Protein AF-A0A5P8JTS3-F1 (afdb_monomer)

Structure (mmCIF, N/CA/C/O backbone):
data_AF-A0A5P8JTS3-F1
#
_entry.id   AF-A0A5P8JTS3-F1
#
loop_
_atom_site.group_PDB
_atom_site.id
_atom_site.type_symbol
_atom_site.label_atom_id
_atom_site.label_alt_id
_atom_site.label_comp_id
_atom_site.label_asym_id
_atom_site.label_entity_id
_atom_site.label_seq_id
_atom_site.pdbx_PDB_ins_code
_atom_site.Cartn_x
_atom_site.Cartn_y
_atom_site.Cartn_z
_atom_site.occupancy
_atom_site.B_iso_or_equiv
_atom_site.auth_seq_id
_atom_site.auth_comp_id
_atom_site.auth_asym_id
_atom_site.auth_atom_id
_atom_site.pdbx_PDB_model_num
ATOM 1 N N . MET A 1 1 ? -23.202 -8.299 -0.832 1.00 32.69 1 MET A N 1
ATOM 2 C CA . MET A 1 1 ? -22.238 -8.871 0.131 1.00 32.69 1 MET A CA 1
ATOM 3 C C . MET A 1 1 ? -20.990 -8.011 0.033 1.00 32.69 1 MET A C 1
ATOM 5 O O . MET A 1 1 ? -20.336 -8.067 -0.998 1.00 32.69 1 MET A O 1
ATOM 9 N N . ALA A 1 2 ? -20.745 -7.110 0.988 1.00 46.47 2 ALA A N 1
ATOM 10 C CA . ALA A 1 2 ? -19.509 -6.328 0.981 1.00 46.47 2 ALA A CA 1
ATOM 11 C C . ALA A 1 2 ? -18.360 -7.292 1.295 1.00 46.47 2 ALA A C 1
ATOM 13 O O . ALA A 1 2 ? -18.399 -7.959 2.324 1.00 46.47 2 ALA A O 1
ATOM 14 N N . GLN A 1 3 ? -17.404 -7.436 0.380 1.00 50.53 3 GLN A N 1
ATOM 15 C CA . GLN A 1 3 ? -16.211 -8.236 0.628 1.00 50.53 3 GLN A CA 1
ATOM 16 C C . GLN A 1 3 ? -15.449 -7.572 1.780 1.00 50.53 3 GLN A C 1
ATOM 18 O O . GLN A 1 3 ? -15.068 -6.406 1.674 1.00 50.53 3 GLN A O 1
ATOM 23 N N . GLU A 1 4 ? -15.312 -8.268 2.910 1.00 61.38 4 GLU A N 1
ATOM 24 C CA . GLU A 1 4 ? -14.580 -7.743 4.062 1.00 61.38 4 GLU A CA 1
ATOM 25 C C . GLU A 1 4 ? -13.115 -7.537 3.659 1.00 61.38 4 GLU A C 1
ATOM 27 O O . GLU A 1 4 ? -12.410 -8.493 3.340 1.00 61.38 4 GLU A O 1
ATOM 32 N N . SER A 1 5 ? -12.662 -6.281 3.627 1.00 69.75 5 SER A N 1
ATOM 33 C CA . SER A 1 5 ? -11.262 -5.967 3.337 1.00 69.75 5 SER A CA 1
ATOM 34 C C . SER A 1 5 ? -10.361 -6.474 4.466 1.00 69.75 5 SER A C 1
ATOM 36 O O . SER A 1 5 ? -10.697 -6.386 5.653 1.00 69.75 5 SER A O 1
ATOM 38 N N . TRP A 1 6 ? -9.178 -6.979 4.111 1.00 76.31 6 TRP A N 1
ATOM 39 C CA . TRP A 1 6 ? -8.218 -7.543 5.066 1.00 76.31 6 TRP A CA 1
ATOM 40 C C . TRP A 1 6 ? -7.715 -6.522 6.095 1.00 76.31 6 TRP A C 1
ATOM 42 O O . TRP A 1 6 ? -7.213 -6.886 7.157 1.00 76.31 6 TRP A O 1
ATOM 52 N N . VAL A 1 7 ? -7.908 -5.237 5.834 1.00 70.69 7 VAL A N 1
ATOM 53 C CA . VAL A 1 7 ? -7.535 -4.111 6.699 1.00 70.69 7 VAL A CA 1
ATOM 54 C C . VAL A 1 7 ? -8.514 -3.846 7.855 1.00 70.69 7 VAL A C 1
ATOM 56 O O . VAL A 1 7 ? -8.242 -2.993 8.700 1.00 70.69 7 VAL A O 1
ATOM 59 N N . ASN A 1 8 ? -9.639 -4.565 7.926 1.00 70.38 8 ASN A N 1
ATOM 60 C CA . ASN A 1 8 ? -10.721 -4.288 8.879 1.00 70.38 8 ASN A CA 1
ATOM 61 C C . ASN A 1 8 ? -10.396 -4.671 10.338 1.00 70.38 8 ASN A C 1
ATOM 63 O O . ASN A 1 8 ? -10.857 -4.014 11.270 1.00 70.38 8 ASN A O 1
ATOM 67 N N . SER A 1 9 ? -9.593 -5.714 10.571 1.00 70.56 9 SER A N 1
ATOM 68 C CA . SER A 1 9 ? -9.263 -6.229 11.912 1.00 70.56 9 SER A CA 1
ATOM 69 C C . SER A 1 9 ? -7.787 -6.631 12.027 1.00 70.56 9 SER A C 1
ATOM 71 O O . SER A 1 9 ? -7.021 -6.536 11.070 1.00 70.56 9 SER A O 1
ATOM 73 N N . ARG A 1 10 ? -7.308 -6.980 13.234 1.00 67.75 10 ARG A N 1
ATOM 74 C CA . ARG A 1 10 ? -5.886 -7.370 13.412 1.00 67.75 10 ARG A CA 1
ATOM 75 C C . ARG A 1 10 ? -5.684 -8.773 12.858 1.00 67.75 10 ARG A C 1
ATOM 77 O O . ARG A 1 10 ? -4.657 -9.071 12.261 1.00 67.75 10 ARG A O 1
ATOM 84 N N . GLU A 1 11 ? -6.692 -9.589 13.083 1.00 73.56 11 GLU A N 1
ATOM 85 C CA . GLU A 1 11 ? -6.834 -10.977 12.719 1.00 73.56 11 GLU A CA 1
ATOM 86 C C . GLU A 1 11 ? -6.886 -11.106 11.194 1.00 73.56 11 GLU A C 1
ATOM 88 O O . GLU A 1 11 ? -6.111 -11.874 10.633 1.00 73.56 11 GLU A O 1
ATOM 93 N N . SER A 1 12 ? -7.681 -10.272 10.514 1.00 77.00 12 SER A N 1
ATOM 94 C CA . SER A 1 12 ? -7.752 -10.245 9.046 1.00 77.00 12 SER A CA 1
ATOM 95 C C . SER A 1 12 ? -6.455 -9.754 8.398 1.00 77.00 12 SER A C 1
ATOM 97 O O . SER A 1 12 ? -6.012 -10.344 7.418 1.00 77.00 12 SER A O 1
ATOM 99 N N . MET A 1 13 ? -5.792 -8.734 8.966 1.00 75.12 13 MET A N 1
ATOM 100 C CA . MET A 1 13 ? -4.492 -8.280 8.450 1.00 75.12 13 MET A CA 1
ATOM 101 C C . MET A 1 13 ? -3.444 -9.378 8.588 1.00 75.12 13 MET A C 1
ATOM 103 O O . MET A 1 13 ? -2.691 -9.643 7.657 1.00 75.12 13 MET A O 1
ATOM 107 N N . ARG A 1 14 ? -3.392 -10.022 9.758 1.00 75.50 14 ARG A N 1
ATOM 108 C CA . ARG A 1 14 ? -2.448 -11.105 10.026 1.00 75.50 14 ARG A CA 1
ATOM 109 C C . ARG A 1 14 ? -2.680 -12.285 9.084 1.00 75.50 14 ARG A C 1
ATOM 111 O O . ARG A 1 14 ? -1.716 -12.748 8.489 1.00 75.50 14 ARG A O 1
ATOM 118 N N . ALA A 1 15 ? -3.929 -12.716 8.918 1.00 81.44 15 ALA A N 1
ATOM 119 C CA . ALA A 1 15 ? -4.287 -13.788 7.994 1.00 81.44 15 ALA A CA 1
ATOM 120 C C . ALA A 1 15 ? -3.877 -13.452 6.552 1.00 81.44 15 ALA A C 1
ATOM 122 O O . ALA A 1 15 ? -3.294 -14.293 5.875 1.00 81.44 15 ALA A O 1
ATOM 123 N N . HIS A 1 16 ? -4.092 -12.207 6.115 1.00 80.88 16 HIS A N 1
ATOM 124 C CA . HIS A 1 16 ? -3.677 -11.746 4.792 1.00 80.88 16 HIS A CA 1
ATOM 125 C C . HIS A 1 16 ? -2.154 -11.761 4.616 1.00 80.88 16 HIS A C 1
ATOM 127 O O . HIS A 1 16 ? -1.663 -12.275 3.618 1.00 80.88 16 HIS A O 1
ATOM 133 N N . PHE A 1 17 ? -1.379 -11.278 5.593 1.00 77.69 17 PHE A N 1
ATOM 134 C CA . PHE A 1 17 ? 0.086 -11.357 5.525 1.00 77.69 17 PHE A CA 1
ATOM 135 C C . PHE A 1 17 ? 0.602 -12.802 5.544 1.00 77.69 17 PHE A C 1
ATOM 137 O O . PHE A 1 17 ? 1.529 -13.127 4.806 1.00 77.69 17 PHE A O 1
ATOM 144 N N . GLU A 1 18 ? 0.003 -13.675 6.357 1.00 81.94 18 GLU A N 1
ATOM 145 C CA . GLU A 1 18 ? 0.337 -15.104 6.400 1.00 81.94 18 GLU A CA 1
ATOM 146 C C . GLU A 1 18 ? -0.021 -15.818 5.087 1.00 81.94 18 GLU A C 1
ATOM 148 O O . GLU A 1 18 ? 0.682 -16.740 4.680 1.00 81.94 18 GLU A O 1
ATOM 153 N N . GLU A 1 19 ? -1.086 -15.399 4.405 1.00 80.69 19 GLU A N 1
ATOM 154 C CA . GLU A 1 19 ? -1.460 -15.896 3.081 1.00 80.69 19 GLU A CA 1
ATOM 155 C C . GLU A 1 19 ? -0.516 -15.385 1.990 1.00 80.69 19 GLU A C 1
ATOM 157 O O . GLU A 1 19 ? -0.015 -16.183 1.198 1.00 80.69 19 GLU A O 1
ATOM 162 N N . MET A 1 20 ? -0.194 -14.088 1.992 1.00 77.25 20 MET A N 1
ATOM 163 C CA . MET A 1 20 ? 0.773 -13.507 1.058 1.00 77.25 20 MET A CA 1
ATOM 164 C C . MET A 1 20 ? 2.162 -14.134 1.203 1.00 77.25 20 MET A C 1
ATOM 166 O O . MET A 1 20 ? 2.856 -14.307 0.209 1.00 77.25 20 MET A O 1
ATOM 170 N N . ALA A 1 21 ? 2.560 -14.540 2.412 1.00 78.62 21 ALA A N 1
ATOM 171 C CA . ALA A 1 21 ? 3.836 -15.215 2.646 1.00 78.62 21 ALA A CA 1
ATOM 172 C C . ALA A 1 21 ? 3.930 -16.619 2.011 1.00 78.62 21 ALA A C 1
ATOM 174 O O . ALA A 1 21 ? 5.032 -17.158 1.901 1.00 78.62 21 ALA A O 1
ATOM 175 N N . LYS A 1 22 ? 2.807 -17.228 1.599 1.00 82.31 22 LYS A N 1
ATOM 176 C CA . LYS A 1 22 ? 2.781 -18.569 0.979 1.00 82.31 22 LYS A CA 1
ATOM 177 C C . LYS A 1 22 ? 3.123 -18.554 -0.510 1.00 82.31 22 LYS A C 1
ATOM 179 O O . LYS A 1 22 ? 3.424 -19.612 -1.058 1.00 82.31 22 LYS A O 1
ATOM 184 N N . TYR A 1 23 ? 3.076 -17.392 -1.158 1.00 78.56 23 TYR A N 1
ATOM 185 C CA . TYR A 1 23 ? 3.266 -17.254 -2.600 1.00 78.56 23 TYR A CA 1
ATOM 186 C C . TYR A 1 23 ? 4.313 -16.180 -2.919 1.00 78.56 23 TYR A C 1
ATOM 188 O O . TYR A 1 23 ? 4.528 -15.264 -2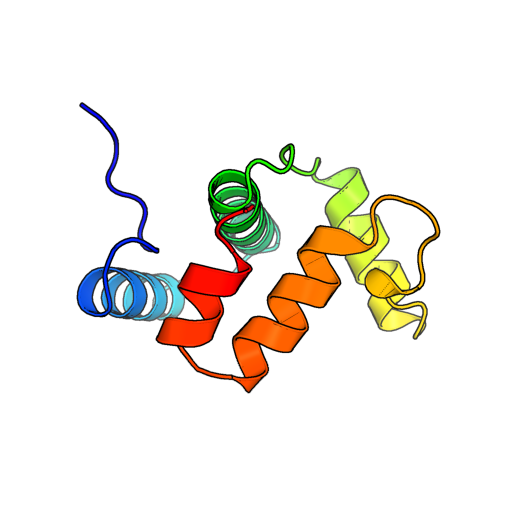.124 1.00 78.56 23 TYR A O 1
ATOM 196 N N . PRO A 1 24 ? 5.000 -16.271 -4.073 1.00 79.12 24 PRO A N 1
ATOM 197 C CA . PRO A 1 24 ? 5.911 -15.221 -4.503 1.00 79.12 24 PRO A CA 1
ATOM 198 C C . PRO A 1 24 ? 5.139 -13.918 -4.715 1.00 79.12 24 PRO A C 1
ATOM 200 O O . PRO A 1 24 ? 4.218 -13.847 -5.523 1.00 79.12 24 PRO A O 1
ATOM 203 N N . TYR A 1 25 ? 5.535 -12.890 -3.973 1.00 79.19 25 TYR A N 1
ATOM 204 C CA . TYR A 1 25 ? 4.845 -11.610 -3.940 1.00 79.19 25 TYR A CA 1
ATOM 205 C C . TYR A 1 25 ? 5.089 -10.816 -5.230 1.00 79.19 25 TYR A C 1
ATOM 207 O O . TYR A 1 25 ? 6.227 -10.434 -5.524 1.00 79.19 25 TYR A O 1
ATOM 215 N N . THR A 1 26 ? 4.036 -10.582 -6.017 1.00 86.75 26 THR A N 1
ATOM 216 C CA . THR A 1 26 ? 4.150 -9.917 -7.323 1.00 86.75 26 THR A CA 1
ATOM 217 C C . THR A 1 26 ? 3.967 -8.396 -7.237 1.00 86.75 26 THR A C 1
ATOM 219 O O . THR A 1 26 ? 3.551 -7.819 -6.228 1.00 86.75 26 THR A O 1
ATOM 222 N N . VAL A 1 27 ? 4.280 -7.709 -8.339 1.00 85.06 27 VAL A N 1
ATOM 223 C CA . VAL A 1 27 ? 3.985 -6.276 -8.520 1.00 85.06 27 VAL A CA 1
ATOM 224 C C . VAL A 1 27 ? 2.471 -6.026 -8.498 1.00 85.06 27 VAL A C 1
ATOM 226 O O . VAL A 1 27 ? 2.018 -5.017 -7.960 1.00 85.06 27 VAL A O 1
ATOM 229 N N . GLU A 1 28 ? 1.679 -6.952 -9.039 1.00 87.44 28 GLU A N 1
ATOM 230 C CA . GLU A 1 28 ? 0.216 -6.867 -9.058 1.00 87.44 28 GLU A CA 1
ATOM 231 C C . GLU A 1 28 ? -0.385 -7.015 -7.659 1.00 87.44 28 GLU A C 1
ATOM 233 O O . GLU A 1 28 ? -1.304 -6.271 -7.312 1.00 87.44 28 GLU A O 1
ATOM 238 N N . ASP A 1 29 ? 0.170 -7.906 -6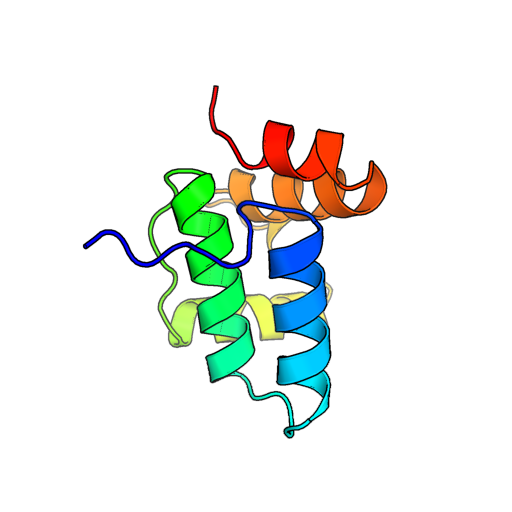.835 1.00 84.88 29 ASP A N 1
ATOM 239 C CA . ASP A 1 29 ? -0.251 -8.069 -5.439 1.00 84.88 29 ASP A CA 1
ATOM 240 C C . ASP A 1 29 ? 0.038 -6.805 -4.628 1.00 84.88 29 ASP A C 1
ATOM 242 O O . ASP A 1 29 ? -0.825 -6.318 -3.896 1.00 84.88 29 ASP A O 1
ATOM 246 N N . ASN A 1 30 ? 1.211 -6.197 -4.838 1.00 84.19 30 ASN A N 1
ATOM 247 C CA . ASN A 1 30 ? 1.534 -4.905 -4.239 1.00 84.19 30 ASN A CA 1
ATOM 248 C C . ASN A 1 30 ? 0.569 -3.801 -4.665 1.00 84.19 30 ASN A C 1
ATOM 250 O O . ASN A 1 30 ? 0.115 -3.019 -3.827 1.00 84.19 30 ASN A O 1
ATOM 254 N N . LEU A 1 31 ? 0.265 -3.710 -5.961 1.00 87.94 31 LEU A N 1
ATOM 255 C CA . LEU A 1 31 ? -0.675 -2.718 -6.468 1.00 87.94 31 LEU A CA 1
ATOM 256 C C . LEU A 1 31 ? -2.064 -2.918 -5.856 1.00 87.94 31 LEU A C 1
ATOM 258 O O . LEU A 1 31 ? -2.704 -1.942 -5.465 1.00 87.94 31 LEU A O 1
ATOM 262 N N . ARG A 1 32 ? -2.518 -4.170 -5.735 1.00 88.19 32 ARG A N 1
ATOM 263 C CA . ARG A 1 32 ? -3.799 -4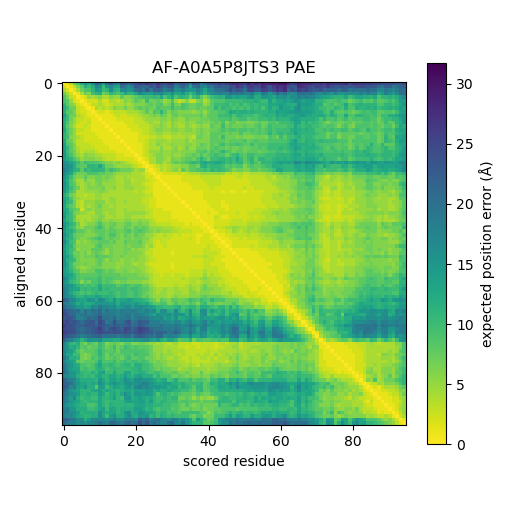.513 -5.110 1.00 88.19 32 ARG A CA 1
ATOM 264 C C . ARG A 1 32 ? -3.831 -4.078 -3.648 1.00 88.19 32 ARG A C 1
ATOM 266 O O . ARG A 1 32 ? -4.745 -3.351 -3.266 1.00 88.19 32 ARG A O 1
ATOM 273 N N . ALA A 1 33 ? -2.803 -4.422 -2.874 1.00 85.06 33 ALA A N 1
ATOM 274 C CA . ALA A 1 33 ? -2.688 -4.020 -1.475 1.00 85.06 33 ALA A CA 1
ATOM 275 C C . ALA A 1 33 ? -2.656 -2.488 -1.320 1.00 85.06 33 ALA A C 1
ATOM 277 O O . ALA A 1 33 ? -3.378 -1.927 -0.496 1.00 85.06 33 ALA A O 1
ATOM 278 N N . VAL A 1 34 ? -1.879 -1.786 -2.152 1.00 84.81 34 VAL A N 1
ATOM 279 C CA . VAL A 1 34 ? -1.837 -0.315 -2.160 1.00 84.81 34 VAL A CA 1
ATOM 280 C C . VAL A 1 34 ? -3.201 0.277 -2.515 1.00 84.81 34 VAL A C 1
ATOM 282 O O . VAL A 1 34 ? -3.618 1.239 -1.878 1.00 84.81 34 VAL A O 1
ATOM 285 N N . ASN A 1 35 ? -3.918 -0.279 -3.490 1.00 87.38 35 ASN A N 1
ATOM 286 C CA . ASN A 1 35 ? -5.228 0.227 -3.893 1.00 87.38 35 ASN A CA 1
ATOM 287 C C . ASN A 1 35 ? -6.321 -0.033 -2.852 1.00 87.38 35 ASN A C 1
ATOM 289 O O . ASN A 1 35 ? -7.163 0.842 -2.658 1.00 87.38 35 ASN A O 1
ATOM 2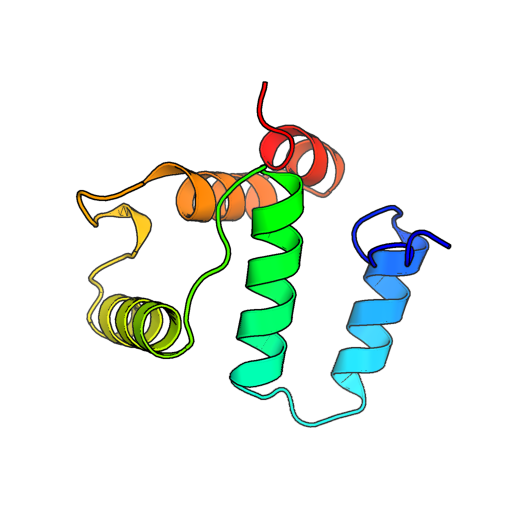93 N N . GLU A 1 36 ? -6.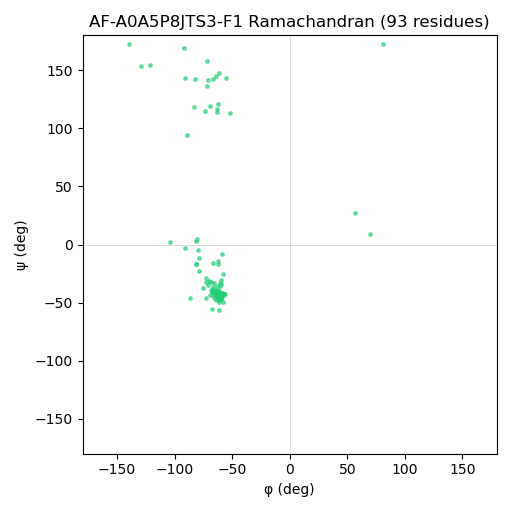283 -1.154 -2.130 1.00 84.75 36 GLU A N 1
ATOM 294 C CA . GLU A 1 36 ? -7.168 -1.371 -0.977 1.00 84.75 36 GLU A CA 1
ATOM 295 C C . GLU A 1 36 ? -6.914 -0.336 0.122 1.00 84.75 36 GLU A C 1
ATOM 297 O O . GLU A 1 36 ? -7.849 0.267 0.646 1.00 84.75 36 GLU A O 1
ATOM 302 N N . LEU A 1 37 ? -5.646 -0.037 0.407 1.00 81.94 37 LEU A N 1
ATOM 303 C CA . LEU A 1 37 ? -5.283 1.012 1.357 1.00 81.94 37 LEU A CA 1
ATOM 304 C C . LEU A 1 37 ? -5.733 2.402 0.890 1.00 81.94 37 LEU A C 1
ATOM 306 O O . LEU A 1 37 ? -6.218 3.196 1.696 1.00 81.94 37 LEU A O 1
ATOM 310 N N . ARG A 1 38 ? -5.610 2.706 -0.406 1.00 84.50 38 ARG A N 1
ATOM 311 C CA . ARG A 1 38 ? -6.100 3.967 -0.990 1.00 84.50 38 ARG A CA 1
ATOM 312 C C . ARG A 1 38 ? -7.614 4.082 -0.883 1.00 84.50 38 ARG A C 1
ATOM 314 O O . ARG A 1 38 ? -8.101 5.160 -0.551 1.00 84.50 38 ARG A O 1
ATOM 321 N N . ALA A 1 39 ? -8.338 2.981 -1.080 1.00 83.38 39 ALA A N 1
ATOM 322 C CA . ALA A 1 39 ? -9.789 2.948 -0.947 1.00 83.38 39 ALA A CA 1
ATOM 323 C C . ALA A 1 39 ? -10.248 3.308 0.476 1.00 83.38 39 ALA A C 1
ATOM 325 O O . ALA A 1 39 ? -11.182 4.094 0.620 1.00 83.38 39 ALA A O 1
ATOM 326 N N . LEU A 1 40 ? -9.553 2.837 1.521 1.00 74.69 40 LEU A N 1
ATOM 327 C CA . LEU A 1 40 ? -9.838 3.250 2.908 1.00 74.69 40 LEU A CA 1
ATOM 328 C C . LEU A 1 40 ? -9.673 4.755 3.129 1.00 74.69 40 LEU A C 1
ATOM 330 O O . LEU A 1 40 ? -10.433 5.360 3.882 1.00 74.69 40 LEU A O 1
ATOM 334 N N . SER A 1 41 ? -8.698 5.360 2.450 1.00 72.69 41 SER A N 1
ATOM 335 C CA . SER A 1 41 ? -8.457 6.806 2.471 1.00 72.69 41 SER A CA 1
ATOM 336 C C . SER A 1 41 ? -9.356 7.597 1.539 1.00 72.69 41 SER A C 1
ATOM 338 O O . SER A 1 41 ? -9.179 8.808 1.421 1.00 72.69 41 SER A O 1
ATOM 340 N N . GLY A 1 42 ? -10.299 6.958 0.843 1.00 73.69 42 GLY A N 1
ATOM 341 C CA . GLY A 1 42 ? -11.090 7.615 -0.196 1.00 73.69 42 GLY A CA 1
ATOM 342 C C . GLY A 1 42 ? -10.213 8.229 -1.292 1.00 73.69 42 GLY A C 1
ATOM 343 O O . GLY A 1 42 ? -10.563 9.261 -1.867 1.00 73.69 42 GLY A O 1
ATOM 344 N N . ASP A 1 43 ? -9.021 7.675 -1.515 1.00 81.00 43 ASP A N 1
ATOM 345 C CA . ASP A 1 43 ? -8.136 8.033 -2.614 1.00 81.00 43 ASP A CA 1
ATOM 346 C C . ASP A 1 43 ? -8.429 7.128 -3.815 1.00 81.00 43 ASP A C 1
ATOM 348 O O . ASP A 1 43 ? -8.713 5.939 -3.677 1.00 81.00 43 ASP A O 1
ATOM 352 N N . GLN A 1 44 ? -8.348 7.698 -5.018 1.00 83.31 44 GLN A N 1
ATOM 353 C CA . GLN A 1 44 ? -8.578 6.952 -6.256 1.00 83.31 44 GLN A CA 1
ATOM 354 C C . GLN A 1 44 ? -7.515 5.860 -6.444 1.00 83.31 44 GLN A C 1
ATOM 356 O O . GLN A 1 44 ? -6.349 6.102 -6.094 1.00 83.31 44 GLN A O 1
ATOM 361 N N . PRO A 1 45 ? -7.870 4.693 -7.012 1.00 86.50 45 PRO A N 1
ATOM 362 C CA . PRO A 1 45 ? -6.915 3.624 -7.277 1.00 86.50 45 PRO A CA 1
ATOM 363 C C . PRO A 1 45 ? -5.824 4.087 -8.251 1.00 86.50 45 PRO A C 1
ATOM 365 O O . PRO A 1 45 ? -6.053 4.910 -9.137 1.00 86.50 45 PRO A O 1
ATOM 368 N N . LEU A 1 46 ? -4.616 3.559 -8.081 1.00 86.69 46 LEU A N 1
ATOM 369 C CA . LEU A 1 46 ? -3.510 3.745 -9.010 1.00 86.69 46 LEU A CA 1
ATOM 370 C C . LEU A 1 46 ? -3.623 2.765 -10.173 1.00 86.69 46 LEU A C 1
ATOM 372 O O . LEU A 1 46 ? -3.950 1.591 -9.984 1.00 86.69 46 LEU A O 1
ATOM 376 N N . SER A 1 47 ? -3.269 3.247 -11.364 1.00 89.75 47 SER A N 1
ATOM 377 C CA . SER A 1 47 ? -2.945 2.385 -12.495 1.00 89.75 47 SER A CA 1
ATOM 378 C C . SER A 1 47 ? -1.599 1.691 -12.271 1.00 89.75 47 SER A C 1
ATOM 380 O O . SER A 1 47 ? -0.743 2.183 -11.528 1.00 89.75 47 SER A O 1
ATOM 382 N N . MET A 1 48 ? -1.385 0.569 -12.964 1.00 90.44 48 MET A N 1
ATOM 383 C CA . MET A 1 48 ? -0.095 -0.126 -12.971 1.00 90.44 48 MET A CA 1
ATOM 384 C C . MET A 1 48 ? 1.043 0.796 -13.428 1.00 90.44 48 MET A C 1
ATOM 386 O O . MET A 1 48 ? 2.091 0.842 -12.793 1.00 90.44 48 MET A O 1
ATOM 390 N N . GLU A 1 49 ? 0.811 1.593 -14.473 1.00 89.38 49 GLU A N 1
ATOM 391 C CA . GLU A 1 49 ? 1.790 2.558 -14.983 1.00 89.38 49 GLU A CA 1
ATOM 392 C C . GLU A 1 49 ? 2.218 3.563 -13.905 1.00 89.38 49 GLU A C 1
ATOM 394 O O . GLU A 1 49 ? 3.411 3.738 -13.650 1.00 89.38 49 GLU A O 1
ATOM 399 N N . ARG A 1 50 ? 1.252 4.172 -13.202 1.00 85.62 50 ARG A N 1
ATOM 400 C CA . ARG A 1 50 ? 1.551 5.138 -12.138 1.00 85.62 50 ARG A CA 1
ATOM 401 C C . ARG A 1 50 ? 2.243 4.475 -10.949 1.00 85.62 50 ARG A C 1
ATOM 403 O O . ARG A 1 50 ? 3.121 5.080 -10.336 1.00 85.62 50 ARG A O 1
ATOM 410 N N . TYR A 1 51 ? 1.871 3.240 -10.619 1.00 86.12 51 TYR A N 1
ATOM 411 C CA . TYR A 1 51 ? 2.524 2.471 -9.563 1.00 86.12 51 TYR A CA 1
ATOM 412 C C . TYR A 1 51 ? 3.993 2.174 -9.892 1.00 86.12 51 TYR A C 1
ATOM 414 O O . TYR A 1 51 ? 4.872 2.447 -9.073 1.00 86.12 51 TYR A O 1
ATOM 422 N N . LEU A 1 52 ? 4.273 1.705 -11.109 1.00 88.50 52 LEU A N 1
ATOM 423 C CA . LEU A 1 52 ? 5.634 1.449 -11.580 1.00 88.50 52 LEU A CA 1
ATOM 424 C C . LEU A 1 52 ? 6.464 2.734 -11.648 1.00 88.50 52 LEU A C 1
ATOM 426 O O . LEU A 1 52 ? 7.614 2.738 -11.214 1.00 88.50 52 LEU A O 1
ATOM 430 N N . GLN A 1 53 ? 5.876 3.842 -12.105 1.00 85.50 53 GLN A N 1
ATOM 431 C CA . GLN A 1 53 ? 6.537 5.148 -12.103 1.00 85.50 53 GLN A CA 1
ATOM 432 C C . GLN A 1 53 ? 6.955 5.568 -10.686 1.00 85.50 53 GLN A C 1
ATOM 434 O O . GLN A 1 53 ? 8.093 5.983 -10.475 1.00 85.50 53 GLN A O 1
ATOM 439 N N . ASN A 1 54 ? 6.069 5.412 -9.697 1.00 81.75 54 ASN A N 1
ATOM 440 C CA . ASN A 1 54 ? 6.383 5.703 -8.297 1.00 81.75 54 ASN A CA 1
ATOM 441 C C . ASN A 1 54 ? 7.503 4.799 -7.759 1.00 81.75 54 ASN A C 1
ATOM 443 O O . ASN A 1 54 ? 8.369 5.265 -7.018 1.00 81.75 54 ASN A O 1
ATOM 447 N N . HIS A 1 55 ? 7.499 3.522 -8.140 1.00 81.62 55 HIS A N 1
ATOM 448 C CA . HIS A 1 55 ? 8.523 2.562 -7.740 1.00 81.62 55 HIS A CA 1
ATOM 449 C C . HIS A 1 55 ? 9.901 2.902 -8.334 1.00 81.62 55 HIS A C 1
ATOM 451 O O . HIS A 1 55 ? 10.907 2.891 -7.624 1.00 81.62 55 HIS A O 1
ATOM 457 N N . GLU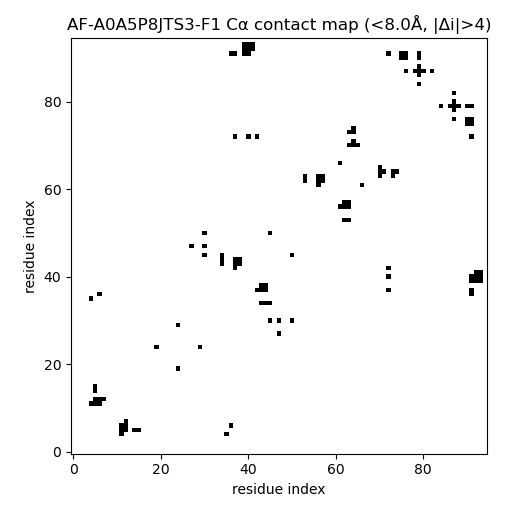 A 1 56 ? 9.956 3.275 -9.612 1.00 84.06 56 GLU A N 1
ATOM 458 C CA . GLU A 1 56 ? 11.190 3.718 -10.270 1.00 84.06 56 GLU A CA 1
ATOM 459 C C . GLU A 1 56 ? 11.703 5.048 -9.712 1.00 84.06 56 GLU A C 1
ATOM 461 O O . GLU A 1 56 ? 12.907 5.213 -9.507 1.00 84.06 56 GLU A O 1
ATOM 466 N N . ASN A 1 57 ? 10.804 5.980 -9.396 1.00 82.88 57 ASN A N 1
ATOM 467 C CA . ASN A 1 57 ? 11.162 7.219 -8.713 1.00 82.88 57 ASN A CA 1
ATOM 468 C C . ASN A 1 57 ? 11.798 6.915 -7.346 1.00 82.88 57 ASN A C 1
ATOM 470 O O . ASN A 1 57 ? 12.886 7.414 -7.056 1.00 82.88 57 ASN A O 1
ATOM 474 N N . MET A 1 58 ? 11.198 6.015 -6.556 1.00 75.81 58 MET A N 1
ATOM 475 C CA . MET A 1 58 ? 11.739 5.601 -5.257 1.00 75.81 58 MET A CA 1
ATOM 476 C C . MET A 1 58 ? 13.159 5.025 -5.374 1.00 75.81 58 MET A C 1
ATOM 478 O O . MET A 1 58 ? 14.030 5.406 -4.593 1.00 75.81 58 MET A O 1
ATOM 482 N N . LYS A 1 59 ? 13.429 4.167 -6.369 1.00 79.19 59 LYS A N 1
ATOM 483 C CA . LYS A 1 59 ? 14.786 3.639 -6.628 1.00 79.19 59 LYS A CA 1
ATOM 484 C C . LYS A 1 59 ? 15.805 4.736 -6.933 1.00 79.19 59 LYS A C 1
ATOM 486 O O . LYS A 1 59 ? 16.969 4.610 -6.569 1.00 79.19 59 LYS A O 1
ATOM 491 N N . LYS A 1 60 ? 15.371 5.811 -7.591 1.00 81.88 60 LYS A N 1
ATOM 492 C CA . LYS A 1 60 ? 16.201 6.981 -7.919 1.00 81.88 60 LYS A CA 1
ATOM 493 C C . LYS A 1 60 ? 16.354 7.956 -6.745 1.00 81.88 60 LYS A C 1
ATOM 495 O O . LYS A 1 60 ? 16.919 9.030 -6.926 1.00 81.88 60 LYS A O 1
ATOM 500 N N . GLY A 1 61 ? 15.826 7.625 -5.563 1.00 74.75 61 GLY A N 1
ATOM 501 C CA . GLY A 1 61 ? 15.770 8.534 -4.414 1.00 74.75 61 GLY A CA 1
ATOM 502 C C . GLY A 1 61 ? 14.786 9.694 -4.601 1.00 74.75 61 GLY A C 1
ATOM 503 O O . GLY A 1 61 ? 14.755 10.612 -3.784 1.00 74.75 61 GLY A O 1
ATOM 504 N N . ILE A 1 62 ? 13.973 9.659 -5.661 1.00 74.19 62 ILE A N 1
ATOM 505 C CA . ILE A 1 62 ? 12.889 10.605 -5.910 1.00 74.19 62 ILE A CA 1
ATOM 506 C C . ILE A 1 62 ? 11.667 10.026 -5.221 1.00 74.19 62 ILE A C 1
ATOM 508 O O . ILE A 1 62 ? 10.965 9.158 -5.735 1.00 74.19 62 ILE A O 1
ATOM 512 N N . TYR A 1 63 ? 11.432 10.454 -3.996 1.00 65.94 63 TYR A N 1
ATOM 513 C CA . TYR A 1 63 ? 10.388 9.823 -3.224 1.00 65.94 63 TYR A CA 1
ATOM 514 C C . TYR A 1 63 ? 8.993 10.186 -3.754 1.00 65.94 63 TYR A C 1
ATOM 516 O O . TYR A 1 63 ? 8.742 11.345 -4.094 1.00 65.94 63 TYR A O 1
ATOM 524 N N . PRO A 1 64 ? 8.037 9.242 -3.770 1.00 62.75 64 PRO A N 1
ATOM 525 C CA . PRO A 1 64 ? 6.664 9.532 -4.185 1.00 62.75 64 PRO A CA 1
ATOM 526 C C . PRO A 1 64 ? 5.988 10.634 -3.350 1.00 62.75 64 PRO A C 1
ATOM 528 O O . PRO A 1 64 ? 5.100 11.315 -3.846 1.00 62.75 64 PRO A O 1
ATOM 531 N N . TRP A 1 65 ? 6.420 10.858 -2.100 1.00 63.00 65 TRP A N 1
ATOM 532 C CA . TRP A 1 65 ? 5.948 11.975 -1.263 1.00 63.00 65 TRP A CA 1
ATOM 533 C C . TRP A 1 65 ? 6.602 13.330 -1.592 1.00 63.00 65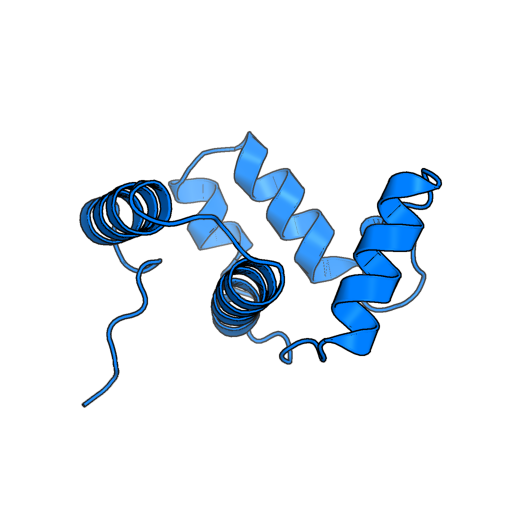 TRP A C 1
ATOM 535 O O . TRP A 1 65 ? 6.132 14.363 -1.120 1.00 63.00 65 TRP A O 1
ATOM 545 N N . SER A 1 66 ? 7.671 13.342 -2.396 1.00 55.19 66 SER A N 1
ATOM 546 C CA . SER A 1 66 ? 8.282 14.562 -2.948 1.00 55.19 66 SER A CA 1
ATOM 547 C C . SER A 1 66 ? 7.710 14.975 -4.316 1.00 55.19 66 SER A C 1
ATOM 549 O O . SER A 1 66 ? 8.071 16.038 -4.817 1.00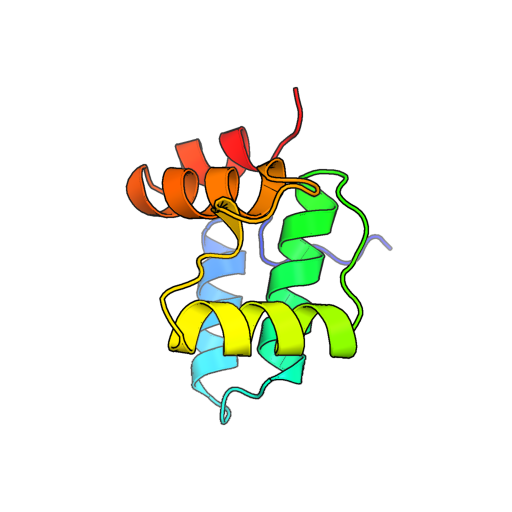 55.19 66 SER A O 1
ATOM 551 N N . ASP A 1 67 ? 6.793 14.190 -4.896 1.00 55.53 67 ASP A N 1
ATOM 552 C CA . ASP A 1 67 ? 6.061 14.528 -6.126 1.00 55.53 67 ASP A CA 1
ATOM 553 C C . ASP A 1 67 ? 5.021 15.648 -5.846 1.00 55.53 67 ASP A C 1
ATOM 555 O O . ASP A 1 67 ? 4.344 15.621 -4.811 1.00 55.53 67 ASP A O 1
ATOM 559 N N . PRO A 1 68 ? 4.880 16.679 -6.703 1.00 52.38 68 PRO A N 1
ATOM 560 C CA . PRO A 1 68 ? 3.896 17.747 -6.516 1.00 52.38 68 PRO A CA 1
ATOM 561 C C . PRO A 1 68 ? 2.413 17.312 -6.538 1.00 52.38 68 PRO A C 1
ATOM 563 O O . PRO A 1 68 ? 1.585 18.097 -6.073 1.00 52.38 68 PRO A O 1
ATOM 566 N N . ALA A 1 69 ? 2.053 16.100 -6.987 1.00 52.34 69 ALA A N 1
ATOM 567 C CA . ALA A 1 69 ? 0.660 15.617 -7.056 1.00 52.34 69 ALA A CA 1
ATOM 568 C C . ALA A 1 69 ? 0.389 14.321 -6.252 1.00 52.34 69 ALA A C 1
ATOM 570 O O . ALA A 1 69 ? 1.265 13.475 -6.091 1.00 52.34 69 ALA A O 1
ATOM 571 N N . PRO A 1 70 ? -0.871 14.106 -5.825 1.00 53.59 70 PRO A N 1
ATOM 572 C CA . PRO A 1 70 ? -1.273 14.317 -4.437 1.00 53.59 70 PRO A CA 1
ATOM 573 C C . PRO A 1 70 ? -0.357 13.584 -3.438 1.00 53.59 70 PRO A C 1
ATOM 575 O O . PRO A 1 70 ? -0.361 12.357 -3.320 1.00 53.59 70 PRO A O 1
ATOM 578 N N . LYS A 1 71 ? 0.360 14.408 -2.664 1.00 58.81 71 LYS A N 1
ATOM 579 C CA . LYS A 1 71 ? 1.349 14.114 -1.604 1.00 58.81 71 LYS A CA 1
ATOM 580 C C . LYS A 1 71 ? 0.826 13.278 -0.430 1.00 58.81 71 LYS A C 1
ATOM 582 O O . LYS A 1 71 ? 1.573 12.848 0.443 1.00 58.81 71 LYS A O 1
ATOM 587 N N . ASP A 1 72 ? -0.474 13.065 -0.409 1.00 69.81 72 ASP A N 1
ATOM 588 C CA . ASP A 1 72 ? -1.232 12.838 0.804 1.00 69.81 72 ASP A CA 1
ATOM 589 C C . ASP A 1 72 ? -1.238 11.371 1.229 1.00 69.81 72 ASP A C 1
ATOM 591 O O . ASP A 1 72 ? -0.961 11.046 2.380 1.00 69.81 72 ASP A O 1
ATOM 595 N N . PHE A 1 73 ? -1.475 10.458 0.289 1.00 77.44 73 PHE A N 1
ATOM 596 C CA . PHE A 1 73 ? -1.621 9.041 0.611 1.00 77.44 73 PHE A CA 1
ATOM 597 C C . PHE A 1 73 ? -0.315 8.401 1.099 1.00 77.44 73 PHE A C 1
ATOM 599 O O . PHE A 1 73 ? -0.277 7.827 2.181 1.00 77.44 73 PHE A O 1
ATOM 606 N N . PHE A 1 74 ? 0.768 8.492 0.318 1.00 77.62 74 PHE A N 1
ATOM 607 C CA . PHE A 1 74 ? 2.011 7.779 0.638 1.00 77.62 74 PHE A CA 1
ATOM 608 C C . PHE A 1 74 ? 2.715 8.361 1.865 1.00 77.62 74 PHE A C 1
ATOM 610 O O . PHE A 1 74 ? 3.326 7.617 2.630 1.00 77.62 74 PHE A O 1
ATOM 617 N N . GLN A 1 75 ? 2.579 9.669 2.100 1.00 75.38 75 GLN A N 1
ATOM 618 C CA . GLN A 1 75 ? 3.069 10.296 3.321 1.00 75.38 75 GLN A CA 1
ATOM 619 C C . GLN A 1 75 ? 2.253 9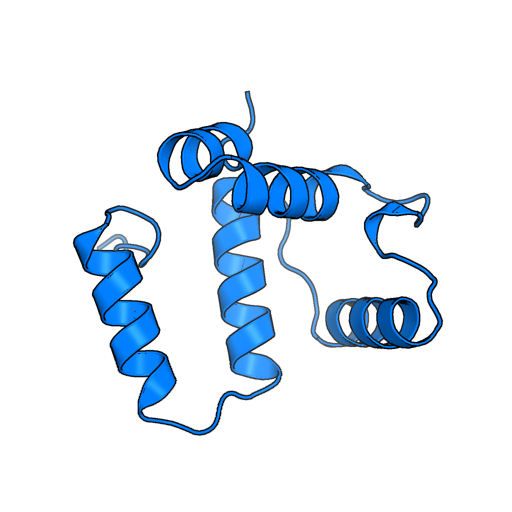.856 4.545 1.00 75.38 75 GLN A C 1
ATOM 621 O O . GLN A 1 75 ? 2.846 9.524 5.575 1.00 75.38 75 GLN A O 1
ATOM 626 N N . ARG A 1 76 ? 0.913 9.804 4.438 1.00 75.94 76 ARG A N 1
ATOM 627 C CA . ARG A 1 76 ? 0.047 9.246 5.491 1.00 75.94 76 ARG A CA 1
ATOM 628 C C . ARG A 1 76 ? 0.391 7.790 5.766 1.00 75.94 76 ARG A C 1
ATOM 630 O O . ARG A 1 76 ? 0.590 7.449 6.924 1.00 75.94 76 ARG A O 1
ATOM 637 N N . LEU A 1 77 ? 0.561 6.978 4.723 1.00 77.06 77 LEU A N 1
ATOM 638 C CA . LEU A 1 77 ? 0.932 5.569 4.825 1.00 77.06 77 LEU A CA 1
ATOM 639 C C . LEU A 1 77 ? 2.290 5.382 5.520 1.00 77.06 77 LEU A C 1
ATOM 641 O O . LEU A 1 77 ? 2.412 4.572 6.433 1.00 77.06 77 LEU A O 1
ATOM 645 N N . HIS A 1 78 ? 3.306 6.168 5.153 1.00 76.62 78 HIS A N 1
ATOM 646 C CA . HIS A 1 78 ? 4.622 6.118 5.803 1.00 76.62 78 HIS A CA 1
ATOM 647 C C . HIS A 1 78 ? 4.558 6.506 7.283 1.00 76.62 78 HIS A C 1
ATOM 649 O O . HIS A 1 78 ? 5.134 5.835 8.140 1.00 76.62 78 HIS A O 1
ATOM 655 N N . ASN A 1 79 ? 3.831 7.579 7.600 1.00 72.25 79 ASN A N 1
ATOM 656 C CA . ASN A 1 79 ? 3.647 8.035 8.977 1.00 72.25 79 ASN A CA 1
ATOM 657 C C . ASN A 1 79 ? 2.850 7.012 9.803 1.00 72.25 79 ASN A C 1
ATOM 659 O O . ASN A 1 79 ? 3.207 6.730 10.945 1.00 72.25 79 ASN A O 1
ATOM 663 N N . ALA A 1 80 ? 1.822 6.417 9.204 1.00 71.38 80 ALA A N 1
ATOM 664 C CA . ALA A 1 80 ? 0.991 5.362 9.765 1.00 71.38 80 ALA A CA 1
ATOM 665 C C . ALA A 1 80 ? 1.802 4.107 10.118 1.00 71.38 80 ALA A C 1
ATOM 667 O O . ALA A 1 80 ? 1.698 3.599 11.236 1.00 71.38 80 ALA A O 1
ATOM 668 N N . CYS A 1 81 ? 2.669 3.649 9.210 1.00 70.50 81 CYS A N 1
ATOM 669 C CA . CYS A 1 81 ? 3.546 2.499 9.446 1.00 70.50 81 CYS A CA 1
ATOM 670 C C . CYS A 1 81 ? 4.485 2.705 10.646 1.00 70.50 81 CYS A C 1
ATOM 672 O O . CYS A 1 81 ? 4.809 1.745 11.341 1.00 70.50 81 CYS A O 1
ATOM 674 N N . LYS A 1 82 ? 4.887 3.950 10.936 1.00 72.56 82 LYS A N 1
ATOM 675 C CA . LYS A 1 82 ? 5.750 4.281 12.084 1.00 72.56 82 LYS A CA 1
ATOM 676 C C . LYS A 1 82 ? 5.016 4.345 13.424 1.00 72.56 82 LYS A C 1
ATOM 678 O O . LYS A 1 82 ? 5.657 4.221 14.461 1.00 72.56 82 LYS A O 1
ATOM 683 N N . GLN A 1 83 ? 3.703 4.569 13.419 1.00 66.94 83 GLN A N 1
ATOM 684 C CA . GLN A 1 83 ? 2.920 4.867 14.628 1.00 66.94 83 GLN A CA 1
ATOM 685 C C . GLN A 1 83 ? 2.074 3.676 15.124 1.00 66.94 83 GLN A C 1
ATOM 687 O O . GLN A 1 83 ? 1.353 3.789 16.115 1.00 66.94 83 GLN A O 1
ATOM 692 N N . GLY A 1 84 ? 2.173 2.518 14.464 1.00 65.75 84 GLY A N 1
ATOM 693 C CA . GLY A 1 84 ? 1.450 1.298 14.830 1.00 65.75 84 GLY A CA 1
ATOM 694 C C . GLY A 1 84 ? -0.001 1.256 14.328 1.00 65.75 84 GLY A C 1
ATOM 695 O O . GLY A 1 84 ? -0.537 2.221 13.789 1.00 65.75 84 GLY A O 1
ATOM 696 N N . LYS A 1 85 ? -0.666 0.104 14.498 1.00 65.75 85 LYS A N 1
ATOM 697 C CA . LYS A 1 85 ? -1.944 -0.227 13.832 1.00 65.75 85 LYS A CA 1
ATOM 698 C C . LYS A 1 85 ? -3.087 0.771 14.083 1.00 65.75 85 LYS A C 1
ATOM 700 O O . LYS A 1 85 ? -3.831 1.088 13.163 1.00 65.75 85 LYS A O 1
ATOM 705 N N . ALA A 1 86 ? -3.260 1.251 15.315 1.00 66.94 86 ALA A N 1
ATOM 706 C CA . ALA A 1 86 ? -4.359 2.167 15.645 1.00 66.94 86 ALA A CA 1
ATOM 707 C C . ALA A 1 86 ? -4.183 3.537 14.969 1.00 66.94 86 ALA A C 1
ATOM 709 O O . ALA A 1 86 ? -5.133 4.091 14.417 1.00 66.94 86 ALA A O 1
ATOM 710 N N . ALA A 1 87 ? -2.949 4.045 14.954 1.00 66.25 87 ALA A N 1
ATOM 711 C CA . ALA A 1 87 ? -2.598 5.256 14.227 1.00 66.25 87 ALA A CA 1
ATOM 712 C C . ALA A 1 87 ? -2.674 5.042 12.711 1.00 66.25 87 ALA A C 1
ATOM 714 O O . ALA A 1 87 ? -3.072 5.954 11.996 1.00 66.25 87 ALA A O 1
ATOM 715 N N . PHE A 1 88 ? -2.373 3.831 12.234 1.00 68.44 88 PHE A N 1
ATOM 716 C CA . PHE A 1 88 ? -2.527 3.464 10.833 1.00 68.44 88 PHE A CA 1
ATOM 717 C C . PHE A 1 88 ? -3.973 3.561 10.368 1.00 68.44 88 PHE A C 1
ATOM 719 O O . PHE A 1 88 ? -4.259 4.330 9.460 1.00 68.44 88 PHE A O 1
ATOM 726 N N . VAL A 1 89 ? -4.903 2.863 11.022 1.00 68.62 89 VAL A N 1
ATOM 727 C CA . VAL A 1 89 ? -6.322 2.894 10.629 1.00 68.62 89 VAL A CA 1
ATOM 728 C C . VAL A 1 89 ? -6.873 4.320 10.689 1.00 68.62 89 VAL A C 1
ATOM 730 O O . VAL A 1 89 ? -7.544 4.753 9.759 1.00 68.62 89 VAL A O 1
ATOM 733 N N . LYS A 1 90 ? -6.514 5.084 11.727 1.00 70.31 90 LYS A N 1
ATOM 734 C CA . LYS A 1 90 ? -6.932 6.482 11.877 1.00 70.31 90 LYS A CA 1
ATOM 735 C C . LYS A 1 90 ? -6.345 7.408 10.806 1.00 70.31 90 LYS A C 1
ATOM 737 O O . LYS A 1 90 ? -7.050 8.275 10.319 1.00 70.31 90 LYS A O 1
ATOM 742 N N . ALA A 1 91 ? -5.071 7.253 10.450 1.00 67.00 91 ALA A N 1
ATOM 743 C CA . ALA A 1 91 ? -4.429 8.059 9.409 1.00 67.00 91 ALA A CA 1
ATOM 744 C C . ALA A 1 91 ? -4.910 7.680 8.004 1.00 67.00 91 ALA A C 1
ATOM 746 O O . ALA A 1 91 ? -4.900 8.514 7.103 1.00 67.00 91 ALA A O 1
ATOM 747 N N . MET A 1 92 ? -5.314 6.424 7.819 1.00 68.69 92 MET A N 1
ATOM 748 C CA . MET A 1 92 ? -5.866 5.930 6.568 1.00 68.69 92 MET A CA 1
ATOM 749 C C . MET A 1 92 ? -7.344 6.270 6.399 1.00 68.69 92 MET A C 1
ATOM 751 O O . MET A 1 92 ? -7.808 6.221 5.274 1.00 68.69 92 MET A O 1
ATOM 755 N N . GLN A 1 93 ? -8.077 6.644 7.444 1.00 67.38 93 GLN A N 1
ATOM 756 C CA . GLN A 1 93 ? -9.404 7.243 7.314 1.00 67.38 93 GLN A CA 1
ATOM 757 C C . GLN A 1 93 ? -9.219 8.743 7.051 1.00 67.38 93 GLN A C 1
ATOM 759 O O . GLN A 1 93 ? -8.615 9.442 7.865 1.00 67.38 93 GLN A O 1
ATOM 764 N N . LYS A 1 94 ? -9.683 9.255 5.900 1.00 57.56 94 LYS A N 1
ATOM 765 C CA . LYS A 1 94 ? -9.771 10.716 5.713 1.00 57.56 94 LYS A CA 1
ATOM 766 C C . LYS A 1 94 ? -10.622 11.304 6.857 1.00 57.56 94 LYS A C 1
ATOM 768 O O . LYS A 1 94 ? -11.557 10.625 7.284 1.00 57.56 94 LYS A O 1
ATOM 773 N N . PRO A 1 95 ? -10.287 12.502 7.371 1.00 52.66 95 PRO A N 1
ATOM 774 C CA . PRO A 1 95 ? -11.185 13.215 8.273 1.00 52.66 95 PRO A CA 1
ATOM 775 C C . PRO A 1 95 ? -12.558 13.443 7.631 1.00 52.66 95 PRO A C 1
ATOM 777 O O . PRO A 1 95 ? -12.613 13.576 6.384 1.00 52.66 95 PRO A O 1
#

Secondary structure (DSSP, 8-state):
-----GGGSHHHHHHHHHHHTTS---HHHHHHHHHHHHHHTTPPPPPHHHHHHHHHHHHTT--GGGSSS-THHHHHHHHHHHH-HHHHHHHHS--

Solvent-accessible surface area (backbone atoms only — not comparable to full-atom values): 5535 Å² total; per-residue (Å²): 132,83,80,82,60,45,82,77,46,73,64,41,38,49,51,48,53,60,54,52,71,75,48,88,82,46,73,65,56,51,51,50,54,52,30,56,53,26,49,58,37,73,40,79,68,73,52,70,67,59,49,52,50,39,52,55,30,42,76,71,72,43,44,58,57,75,40,96,63,82,41,58,62,64,42,36,51,55,54,14,70,74,60,41,71,72,45,24,58,55,54,35,38,63,132

Foldseek 3Di:
DPDDDLLPDPVSVVVVVVVCVVDDNDLVNVLVVLQSLCVQLVHHRDDSVVSVVQVVCVVVVNHPCVDPPDNQRVVLCVVLVVPDSVSVSVSSHHD

Organism: NCBI:txid88233

Sequence (95 aa):
MAQESWVNSRESMRAHFEEMAKYPYTVEDNLRAVNELRALSGDQPLSMERYLQNHENMKKGIYPWSDPAPKDFFQRLHNACKQGKAAFVKAMQKP

Radius of gyration: 13.78 Å; Cα contacts (8 Å, |Δi|>4): 68; chains: 1; bounding box: 38×36×31 Å

Mean predicted aligned error: 8.28 Å

pLDDT: mean 74.42, std 11.08, range [32.69, 90.44]